Protein AF-A0A0G0YGQ6-F1 (afdb_monomer_lite)

Sequen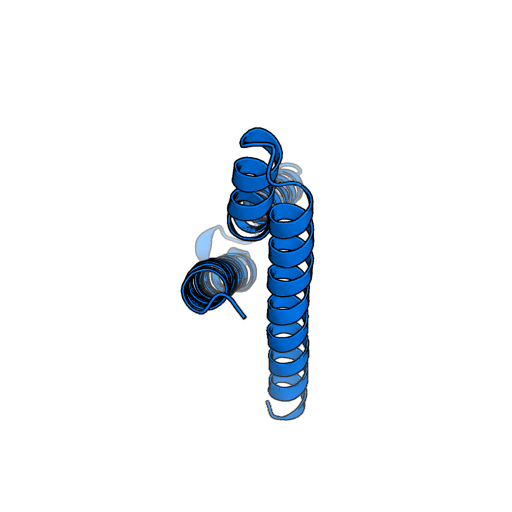ce (102 aa):
MNKELLLKTFRNTSGAAVYMFLVSQVMQNGSKLFGEKDSMFTPLVVLLLFSLSAAVVGGLVFGQSIILFLNKKNSEGIKAAIYSIGWLGIYTVLGLLLLLIV

Structure (mmCIF, N/CA/C/O backbone):
data_AF-A0A0G0YGQ6-F1
#
_entry.id   AF-A0A0G0YGQ6-F1
#
loop_
_atom_site.group_PDB
_atom_site.id
_atom_site.type_symbol
_atom_site.label_atom_id
_atom_site.label_alt_id
_atom_site.label_comp_id
_atom_site.label_asym_id
_atom_site.label_entity_id
_atom_site.label_seq_id
_atom_site.pdbx_PDB_ins_code
_atom_site.Cartn_x
_atom_site.Cartn_y
_atom_site.Cartn_z
_atom_site.occupancy
_atom_site.B_iso_or_equiv
_atom_site.auth_seq_id
_atom_site.auth_comp_id
_atom_site.auth_asym_id
_atom_site.auth_atom_id
_atom_site.pdbx_PDB_model_num
ATOM 1 N N . MET A 1 1 ? -18.165 -5.599 18.239 1.00 53.19 1 MET A N 1
ATOM 2 C CA . MET A 1 1 ? -17.299 -5.520 17.040 1.00 53.19 1 MET A CA 1
ATOM 3 C C . MET A 1 1 ? -18.137 -4.969 15.895 1.00 53.19 1 MET A C 1
ATOM 5 O O . MET A 1 1 ? -19.146 -5.579 15.569 1.00 53.19 1 MET A O 1
ATOM 9 N N . ASN A 1 2 ? -17.814 -3.781 15.375 1.00 66.44 2 ASN A N 1
ATOM 10 C CA . ASN A 1 2 ? -18.684 -3.088 14.421 1.00 66.44 2 ASN A CA 1
ATOM 11 C C . ASN A 1 2 ? -18.481 -3.694 13.018 1.00 66.44 2 ASN A C 1
ATOM 13 O O . ASN A 1 2 ? -17.491 -3.389 12.354 1.00 66.44 2 ASN A O 1
ATOM 17 N N . LYS A 1 3 ? -19.358 -4.626 12.612 1.00 69.25 3 LYS A N 1
ATOM 18 C CA . LYS A 1 3 ? -19.210 -5.438 11.383 1.00 69.25 3 LYS A CA 1
ATOM 19 C C . LYS A 1 3 ? -19.038 -4.580 10.123 1.00 69.25 3 LYS A C 1
ATOM 21 O O . LYS A 1 3 ? -18.268 -4.941 9.241 1.00 69.25 3 LYS A O 1
ATOM 26 N N . GLU A 1 4 ? -19.678 -3.413 10.077 1.00 74.62 4 GLU A N 1
ATOM 27 C CA . GLU A 1 4 ? -19.533 -2.463 8.968 1.00 74.62 4 GLU A CA 1
ATOM 28 C C . GLU A 1 4 ? -18.121 -1.887 8.836 1.00 74.62 4 GLU A C 1
ATOM 30 O O . GLU A 1 4 ? -17.646 -1.650 7.727 1.00 74.62 4 GLU A O 1
ATOM 35 N N . LEU A 1 5 ? -17.441 -1.659 9.963 1.00 69.75 5 LEU A N 1
ATOM 36 C CA . LEU A 1 5 ? -16.092 -1.105 9.966 1.00 69.75 5 LEU A CA 1
ATOM 37 C C . LEU A 1 5 ? -15.101 -2.129 9.410 1.00 69.75 5 LEU A C 1
ATOM 39 O O . LEU A 1 5 ? -14.258 -1.764 8.601 1.00 69.75 5 LEU A O 1
ATOM 43 N N . LEU A 1 6 ? -15.267 -3.401 9.789 1.00 70.69 6 LEU A N 1
ATOM 44 C CA . LEU A 1 6 ? -14.475 -4.516 9.266 1.00 70.69 6 LEU A CA 1
ATOM 45 C C . LEU A 1 6 ? -14.708 -4.747 7.774 1.00 70.69 6 LEU A C 1
ATOM 47 O O . LEU A 1 6 ? -13.752 -4.975 7.044 1.00 70.69 6 LEU A O 1
ATOM 51 N N . LEU A 1 7 ? -15.955 -4.669 7.306 1.00 76.69 7 LEU A N 1
ATOM 52 C CA . LEU A 1 7 ? -16.252 -4.851 5.885 1.00 76.69 7 LEU A CA 1
ATOM 53 C C . LEU A 1 7 ? -15.666 -3.712 5.036 1.00 76.69 7 LEU A C 1
ATOM 55 O O . LEU A 1 7 ? -15.140 -3.953 3.949 1.00 76.69 7 LEU A O 1
ATOM 59 N N . LYS A 1 8 ? -15.718 -2.472 5.540 1.00 76.38 8 LYS A N 1
ATOM 60 C CA . LYS A 1 8 ? -15.126 -1.306 4.869 1.00 76.38 8 LYS A CA 1
ATOM 61 C C . LYS A 1 8 ? -13.602 -1.389 4.809 1.00 76.38 8 LYS A C 1
ATOM 63 O O . LYS A 1 8 ? -13.051 -1.208 3.724 1.00 76.38 8 LYS A O 1
ATOM 68 N N . THR A 1 9 ? -12.937 -1.709 5.922 1.00 74.00 9 THR A N 1
ATOM 69 C CA . THR A 1 9 ? -11.474 -1.861 5.932 1.00 74.00 9 THR A CA 1
ATOM 70 C C . THR A 1 9 ? -11.042 -3.043 5.073 1.00 74.00 9 THR A C 1
ATOM 72 O O . THR A 1 9 ? -10.144 -2.885 4.256 1.00 74.00 9 THR A O 1
ATOM 75 N N . PHE A 1 10 ? -11.742 -4.180 5.134 1.00 77.44 10 PHE A N 1
ATOM 76 C CA . PHE A 1 10 ? -11.474 -5.325 4.262 1.00 77.44 10 PHE A CA 1
ATOM 77 C C . PHE A 1 10 ? -11.573 -4.960 2.775 1.00 77.44 10 PHE A C 1
ATOM 79 O O . PHE A 1 10 ? -10.659 -5.265 2.008 1.00 77.44 10 PHE A O 1
ATOM 86 N N . ARG A 1 11 ? -12.640 -4.268 2.353 1.00 82.50 11 ARG A N 1
ATOM 87 C CA . ARG A 1 11 ? -12.805 -3.839 0.954 1.00 82.50 11 ARG A CA 1
ATOM 88 C C . ARG A 1 11 ? -11.687 -2.894 0.516 1.00 82.50 11 ARG A C 1
ATOM 90 O O . ARG A 1 11 ? -11.132 -3.075 -0.564 1.00 82.50 11 ARG A O 1
ATOM 97 N N . ASN A 1 12 ? -11.341 -1.915 1.349 1.00 80.31 12 ASN A N 1
ATOM 98 C CA . ASN A 1 12 ? -10.278 -0.963 1.043 1.00 80.31 12 ASN A CA 1
ATOM 99 C C . ASN A 1 12 ? -8.907 -1.643 0.951 1.00 80.31 12 ASN A C 1
ATOM 101 O O . ASN A 1 12 ? -8.171 -1.407 -0.006 1.00 80.31 12 ASN A O 1
ATOM 105 N N . THR A 1 13 ? -8.573 -2.517 1.902 1.00 78.81 13 THR A N 1
ATOM 106 C CA . THR A 1 13 ? -7.283 -3.215 1.913 1.00 78.81 13 THR A CA 1
ATOM 107 C C . THR A 1 13 ? -7.188 -4.261 0.799 1.00 78.81 13 THR A C 1
ATOM 109 O O . THR A 1 13 ? -6.123 -4.427 0.214 1.00 78.81 13 THR A O 1
ATOM 112 N N . SER A 1 14 ? -8.299 -4.900 0.423 1.00 84.50 14 SER A N 1
ATOM 113 C CA . SER A 1 14 ? -8.352 -5.771 -0.763 1.00 84.50 14 SER A CA 1
ATOM 114 C C . SER A 1 14 ? -8.161 -4.973 -2.055 1.00 84.50 14 SER A C 1
ATOM 116 O O . SER A 1 14 ? -7.411 -5.390 -2.932 1.00 84.50 14 SER A O 1
ATOM 118 N N . GLY A 1 15 ? -8.772 -3.786 -2.156 1.00 88.44 15 GLY A N 1
ATOM 119 C CA . GLY A 1 15 ? -8.526 -2.858 -3.262 1.00 88.44 15 GLY A CA 1
ATOM 120 C C . GLY A 1 15 ? -7.057 -2.435 -3.351 1.00 88.44 15 GLY A C 1
ATOM 121 O O . GLY A 1 15 ? -6.494 -2.402 -4.443 1.00 88.44 15 GLY A O 1
ATOM 122 N N . ALA A 1 16 ? -6.410 -2.197 -2.207 1.00 88.38 16 ALA A N 1
ATOM 123 C CA . ALA A 1 16 ? -4.977 -1.923 -2.151 1.00 88.38 16 ALA A CA 1
ATOM 124 C C . ALA A 1 16 ? -4.140 -3.121 -2.632 1.00 88.38 16 ALA A C 1
ATOM 126 O O . ALA A 1 16 ? -3.198 -2.927 -3.393 1.00 88.38 16 ALA A O 1
ATOM 127 N N . ALA A 1 17 ? -4.497 -4.352 -2.251 1.00 88.19 17 ALA A N 1
ATOM 128 C CA . ALA A 1 17 ? -3.812 -5.563 -2.711 1.00 88.19 17 ALA A CA 1
ATOM 129 C C . ALA A 1 17 ? -3.912 -5.748 -4.236 1.00 88.19 17 ALA A C 1
ATOM 131 O O . ALA A 1 17 ? -2.898 -5.975 -4.896 1.00 88.19 17 ALA A O 1
ATOM 132 N N . VAL A 1 18 ? -5.109 -5.572 -4.807 1.00 92.56 18 VAL A N 1
ATOM 133 C CA . VAL A 1 18 ? -5.320 -5.616 -6.266 1.00 92.56 18 VAL A CA 1
ATOM 134 C C . VAL A 1 18 ? -4.512 -4.524 -6.969 1.00 92.56 18 VAL A C 1
ATOM 136 O O . VAL A 1 18 ? -3.847 -4.797 -7.965 1.00 92.56 18 VAL A O 1
ATOM 139 N N . TYR A 1 19 ? -4.515 -3.300 -6.438 1.00 93.00 19 TYR A N 1
ATOM 140 C CA . TYR A 1 19 ? -3.722 -2.202 -6.988 1.00 93.00 19 TYR A CA 1
ATOM 141 C C . TYR A 1 19 ? -2.215 -2.503 -6.960 1.00 93.00 19 TYR A C 1
ATOM 143 O O . TYR A 1 19 ? -1.541 -2.337 -7.976 1.00 93.00 19 TYR A O 1
ATOM 151 N N . MET A 1 20 ? -1.688 -3.009 -5.840 1.00 92.62 20 MET A N 1
ATOM 152 C CA . MET A 1 20 ? -0.278 -3.399 -5.723 1.00 92.62 20 MET A CA 1
ATOM 153 C C . MET A 1 20 ? 0.094 -4.508 -6.713 1.00 92.62 20 MET A C 1
ATOM 155 O O . MET A 1 20 ? 1.168 -4.449 -7.308 1.00 92.62 20 MET A O 1
ATOM 159 N N . PHE A 1 21 ? -0.796 -5.479 -6.937 1.00 91.88 21 PHE A N 1
ATOM 160 C CA . PHE A 1 21 ? -0.597 -6.505 -7.958 1.00 91.88 21 PHE A CA 1
ATOM 161 C C . PHE A 1 21 ? -0.516 -5.899 -9.367 1.00 91.88 21 PHE A C 1
ATOM 163 O O . PHE A 1 21 ? 0.401 -6.213 -10.116 1.00 91.88 21 PHE A O 1
ATOM 170 N N . LEU A 1 22 ? -1.411 -4.976 -9.726 1.00 93.25 22 LEU A N 1
ATOM 171 C CA . LEU A 1 22 ? -1.351 -4.300 -11.028 1.00 93.25 22 LEU A CA 1
ATOM 172 C C . LEU A 1 22 ? -0.051 -3.505 -11.205 1.00 93.25 22 LEU A C 1
ATOM 174 O O . LEU A 1 22 ? 0.592 -3.595 -12.251 1.00 93.25 22 LEU A O 1
ATOM 178 N N . VAL A 1 23 ? 0.369 -2.763 -10.177 1.00 92.81 23 VAL A N 1
ATOM 179 C CA . VAL A 1 23 ? 1.638 -2.020 -10.207 1.00 92.81 23 VAL A CA 1
ATOM 180 C C . VAL A 1 23 ? 2.830 -2.973 -10.337 1.00 92.81 23 VAL A C 1
ATOM 182 O O . VAL A 1 23 ? 3.747 -2.679 -11.105 1.00 92.81 23 VAL A O 1
ATOM 185 N N . SER A 1 24 ? 2.814 -4.133 -9.670 1.00 92.12 24 SER A N 1
ATOM 186 C CA . SER A 1 24 ? 3.895 -5.120 -9.792 1.00 92.12 24 SER A CA 1
ATOM 187 C C . SER A 1 24 ? 4.013 -5.668 -11.215 1.00 92.12 24 SER A C 1
ATOM 189 O O . SER A 1 24 ? 5.128 -5.811 -11.714 1.00 92.12 24 SER A O 1
ATOM 191 N N . GLN A 1 25 ? 2.890 -5.878 -11.913 1.00 92.75 25 GLN A N 1
ATOM 192 C CA . GLN A 1 25 ? 2.898 -6.280 -13.323 1.00 92.75 25 GLN A CA 1
ATOM 193 C C . GLN A 1 25 ? 3.501 -5.202 -14.227 1.00 92.75 25 GLN A C 1
ATOM 195 O O . GLN A 1 25 ? 4.270 -5.529 -15.133 1.00 92.75 25 GLN A O 1
ATOM 200 N N . VAL A 1 26 ? 3.198 -3.923 -13.979 1.00 91.75 26 VAL A N 1
ATOM 201 C CA . VAL A 1 26 ? 3.799 -2.801 -14.722 1.00 91.75 26 VAL A CA 1
ATOM 202 C C . VAL A 1 26 ? 5.309 -2.750 -14.492 1.00 91.75 26 VAL A C 1
ATOM 204 O O . VAL A 1 26 ? 6.065 -2.641 -15.455 1.00 91.75 26 VAL A O 1
ATOM 207 N N . MET A 1 27 ? 5.757 -2.879 -13.240 1.00 89.62 27 MET A N 1
ATOM 208 C CA . MET A 1 27 ? 7.185 -2.887 -12.905 1.00 89.62 27 MET A CA 1
ATOM 209 C C . MET A 1 27 ? 7.912 -4.098 -13.508 1.00 89.62 27 MET A C 1
ATOM 211 O O . MET A 1 27 ? 8.996 -3.937 -14.061 1.00 89.62 27 MET A O 1
ATOM 215 N N . GLN A 1 28 ? 7.308 -5.290 -13.474 1.00 91.00 28 GLN A N 1
ATOM 216 C CA . GLN A 1 28 ? 7.895 -6.512 -14.036 1.00 91.00 28 GLN A CA 1
ATOM 217 C C . GLN A 1 28 ? 7.990 -6.469 -15.569 1.00 91.00 28 GLN A C 1
ATOM 219 O O . GLN A 1 28 ? 8.952 -6.972 -16.144 1.00 91.00 28 GLN A O 1
ATOM 224 N N . ASN A 1 29 ? 7.014 -5.855 -16.241 1.00 91.75 29 ASN A N 1
ATOM 225 C CA . ASN A 1 29 ? 6.985 -5.746 -17.702 1.00 91.75 29 ASN A CA 1
ATOM 226 C C . ASN A 1 29 ? 7.562 -4.419 -18.220 1.00 91.75 29 ASN A C 1
ATOM 228 O O . ASN A 1 29 ? 7.446 -4.134 -19.411 1.00 91.75 29 ASN A O 1
ATOM 232 N N . GLY A 1 30 ? 8.201 -3.612 -17.367 1.00 86.25 30 GLY A N 1
ATOM 233 C CA . GLY A 1 30 ? 8.693 -2.282 -17.729 1.00 86.25 30 GLY A CA 1
ATOM 234 C C . GLY A 1 30 ? 9.632 -2.290 -18.940 1.00 86.25 30 GLY A C 1
ATOM 235 O O . GLY A 1 30 ? 9.456 -1.486 -19.854 1.00 86.25 30 GLY A O 1
ATOM 236 N N . SER A 1 31 ? 10.556 -3.253 -19.010 1.00 85.12 31 SER A N 1
ATOM 237 C CA . SER A 1 31 ? 11.473 -3.411 -20.150 1.00 85.12 31 SER A CA 1
ATOM 238 C C . SER A 1 31 ? 10.753 -3.764 -21.455 1.00 85.12 31 SER A C 1
ATOM 240 O O . SER A 1 31 ? 11.128 -3.270 -22.515 1.00 85.12 31 SER A O 1
ATOM 242 N N . LYS A 1 32 ? 9.675 -4.556 -21.395 1.00 88.00 32 LYS A N 1
ATOM 243 C CA . LYS A 1 32 ? 8.847 -4.901 -22.565 1.00 88.00 32 LYS A CA 1
ATOM 244 C C . LYS A 1 32 ? 7.959 -3.742 -23.018 1.00 88.00 32 LYS A C 1
ATOM 246 O O . LYS A 1 32 ? 7.746 -3.574 -24.212 1.00 88.00 32 LYS A O 1
ATOM 251 N N . LEU A 1 33 ? 7.421 -2.968 -22.074 1.00 86.69 33 LEU A N 1
ATOM 252 C CA . LEU A 1 33 ? 6.477 -1.880 -22.349 1.00 86.69 33 LEU A CA 1
ATOM 253 C C . LEU A 1 33 ? 7.171 -0.605 -22.835 1.00 86.69 33 LEU A C 1
ATOM 255 O O . LEU A 1 33 ? 6.641 0.093 -23.697 1.00 86.69 33 LEU A O 1
ATOM 259 N N . PHE A 1 34 ? 8.342 -0.291 -22.281 1.00 85.69 34 PHE A N 1
ATOM 260 C CA . PHE A 1 34 ? 9.027 0.983 -22.519 1.00 85.69 34 PHE A CA 1
ATOM 261 C C . PHE A 1 34 ? 10.369 0.840 -23.253 1.00 85.69 34 PHE A C 1
ATOM 263 O O . PHE A 1 34 ? 10.945 1.858 -23.661 1.00 85.69 34 PHE A O 1
ATOM 270 N N . GLY A 1 35 ? 10.829 -0.399 -23.462 1.00 82.19 35 GLY A N 1
ATOM 271 C CA . GLY A 1 35 ? 12.152 -0.726 -23.988 1.00 82.19 35 GLY A CA 1
ATOM 272 C C . GLY A 1 35 ? 13.247 -0.605 -22.927 1.00 82.19 35 GLY A C 1
ATOM 273 O O . GLY A 1 35 ? 13.066 0.025 -21.883 1.00 82.19 35 GLY A O 1
ATOM 274 N N . GLU A 1 36 ? 14.415 -1.182 -23.203 1.00 79.56 36 GLU A N 1
ATOM 275 C CA . GLU A 1 36 ? 15.615 -0.945 -22.397 1.00 79.56 36 GLU A CA 1
ATOM 276 C C . GLU A 1 36 ? 16.159 0.450 -22.717 1.00 79.56 36 GLU A C 1
ATOM 278 O O . GLU A 1 36 ? 16.871 0.668 -23.696 1.00 79.56 36 GLU A O 1
ATOM 283 N N . LYS A 1 37 ? 15.748 1.431 -21.910 1.00 74.88 37 LYS A N 1
ATOM 284 C CA . LYS A 1 37 ? 16.246 2.805 -21.980 1.00 74.8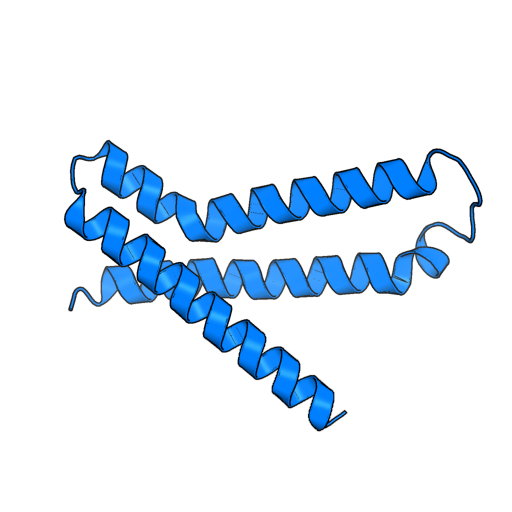8 37 LYS A CA 1
ATOM 285 C C . LYS A 1 37 ? 17.161 3.066 -20.799 1.00 74.88 37 LYS A C 1
ATOM 287 O O . LYS A 1 37 ? 16.687 3.248 -19.676 1.00 74.88 37 LYS A O 1
ATOM 292 N N . ASP A 1 38 ? 18.457 3.140 -21.072 1.00 72.00 38 ASP A N 1
ATOM 293 C CA . ASP A 1 38 ? 19.451 3.547 -20.085 1.00 72.00 38 ASP A CA 1
ATOM 294 C C . ASP A 1 38 ? 19.567 5.078 -20.084 1.00 72.00 38 ASP A C 1
ATOM 296 O O . ASP A 1 38 ? 20.353 5.694 -20.803 1.00 72.00 38 ASP A O 1
ATOM 300 N N . SER A 1 39 ? 18.643 5.715 -19.367 1.00 85.25 39 SER A N 1
ATOM 301 C CA . SER A 1 39 ? 18.530 7.166 -19.267 1.00 85.25 39 SER A CA 1
ATOM 302 C C . SER A 1 39 ? 18.377 7.571 -17.810 1.00 85.25 39 SER A C 1
ATOM 304 O O . SER A 1 39 ? 17.723 6.877 -17.032 1.00 85.25 39 SER A O 1
ATOM 306 N N . MET A 1 40 ? 18.883 8.754 -17.452 1.00 87.94 40 MET A N 1
ATOM 307 C CA . MET A 1 40 ? 18.670 9.349 -16.126 1.00 87.94 40 MET A CA 1
ATOM 308 C C . MET A 1 40 ? 17.179 9.495 -15.763 1.00 87.94 40 MET A C 1
ATOM 310 O O . MET A 1 40 ? 16.837 9.556 -14.584 1.00 87.94 40 MET A O 1
ATOM 314 N N . PHE A 1 41 ? 16.278 9.514 -16.753 1.00 88.56 41 PHE A N 1
ATOM 315 C CA . PHE A 1 41 ? 14.832 9.567 -16.524 1.00 88.56 41 PHE A CA 1
ATOM 316 C C . PHE A 1 41 ? 14.228 8.227 -16.086 1.00 88.56 41 PHE A C 1
ATOM 318 O O . PHE A 1 41 ? 13.163 8.223 -15.468 1.00 88.56 41 PHE A O 1
ATOM 325 N N . THR A 1 42 ? 14.886 7.098 -16.362 1.00 89.44 42 THR A N 1
ATOM 326 C CA . THR A 1 42 ? 14.359 5.766 -16.037 1.00 89.44 42 THR A CA 1
ATOM 327 C C . THR A 1 42 ? 14.214 5.575 -14.520 1.00 89.44 42 THR A C 1
ATOM 329 O O . THR A 1 42 ? 13.095 5.306 -14.072 1.00 89.44 42 THR A O 1
ATOM 332 N N . PRO A 1 43 ? 15.249 5.815 -13.686 1.00 89.81 43 PRO A N 1
ATOM 333 C CA . PRO A 1 43 ? 15.102 5.754 -12.230 1.00 89.81 43 PRO A CA 1
ATOM 334 C C . PRO A 1 43 ? 14.100 6.777 -11.681 1.00 89.81 43 PRO A C 1
ATOM 336 O O . PRO A 1 43 ? 13.357 6.469 -10.751 1.00 89.81 43 PRO A O 1
ATOM 339 N N . LEU A 1 44 ? 14.037 7.980 -12.268 1.00 93.25 44 LEU A N 1
ATOM 340 C CA . LEU A 1 44 ? 13.111 9.032 -11.838 1.00 93.25 44 LEU A CA 1
ATOM 341 C C . LEU A 1 44 ? 11.649 8.599 -11.998 1.00 93.25 44 LEU A C 1
ATOM 343 O O . LEU A 1 44 ? 10.860 8.730 -11.064 1.00 93.25 44 LEU A O 1
ATOM 347 N N . VAL A 1 45 ? 11.282 8.062 -13.164 1.00 91.94 45 VAL A N 1
ATOM 348 C CA . VAL A 1 45 ? 9.909 7.609 -13.435 1.00 91.94 45 VAL A CA 1
ATOM 349 C C . VAL A 1 45 ? 9.538 6.417 -12.553 1.00 91.94 45 VAL A C 1
ATOM 351 O O . VAL A 1 45 ? 8.421 6.369 -12.039 1.00 91.94 45 VAL A O 1
ATOM 354 N N . VAL A 1 46 ? 10.472 5.491 -12.311 1.00 91.19 46 VAL A N 1
ATOM 355 C CA . VAL A 1 46 ? 10.253 4.368 -11.385 1.00 91.19 46 VAL A CA 1
ATOM 356 C C . VAL A 1 46 ? 9.991 4.872 -9.963 1.00 91.19 46 VAL A C 1
ATOM 358 O O . VAL A 1 46 ? 9.040 4.420 -9.324 1.00 91.19 46 VAL A O 1
ATOM 361 N N . LEU A 1 47 ? 10.771 5.845 -9.482 1.00 94.12 47 LEU A N 1
ATOM 362 C CA . LEU A 1 47 ? 10.561 6.457 -8.166 1.00 94.12 47 LEU A CA 1
ATOM 363 C C . LEU A 1 47 ? 9.232 7.218 -8.081 1.00 94.12 47 LEU A C 1
ATOM 365 O O . LEU A 1 47 ? 8.551 7.135 -7.058 1.00 94.12 47 LEU A O 1
ATOM 369 N N . LEU A 1 48 ? 8.827 7.914 -9.146 1.00 94.62 48 LEU A N 1
ATOM 370 C CA . LEU A 1 48 ? 7.527 8.586 -9.213 1.00 94.62 48 LEU A CA 1
ATOM 371 C C . LEU A 1 48 ? 6.369 7.584 -9.165 1.00 94.62 48 LEU A C 1
ATOM 373 O O . LEU A 1 48 ? 5.433 7.780 -8.392 1.00 94.62 48 LEU A O 1
ATOM 377 N N . LEU A 1 49 ? 6.441 6.494 -9.934 1.00 93.19 49 LEU A N 1
ATOM 378 C CA . LEU A 1 49 ? 5.431 5.433 -9.914 1.00 93.19 49 LEU A CA 1
ATOM 379 C C . LEU A 1 49 ? 5.350 4.769 -8.534 1.00 93.19 49 LEU A C 1
ATOM 381 O O . LEU A 1 49 ? 4.255 4.563 -8.012 1.00 93.19 49 LEU A O 1
ATOM 385 N N . PHE A 1 50 ? 6.498 4.476 -7.923 1.00 94.12 50 PHE A N 1
ATOM 386 C CA . PHE A 1 50 ? 6.566 3.922 -6.574 1.00 94.12 50 PHE A CA 1
ATOM 387 C C . PHE A 1 50 ? 5.956 4.872 -5.532 1.00 94.12 50 PHE A C 1
ATOM 389 O O . PHE A 1 50 ? 5.135 4.448 -4.719 1.00 94.12 50 PHE A O 1
ATOM 396 N N . SER A 1 51 ? 6.303 6.161 -5.575 1.00 96.00 51 SER A N 1
ATOM 397 C CA . SER A 1 51 ? 5.777 7.165 -4.645 1.00 96.00 51 SER A CA 1
ATOM 398 C C . SER A 1 51 ? 4.269 7.372 -4.819 1.00 96.00 51 SER A C 1
ATOM 400 O O . SER A 1 51 ? 3.532 7.384 -3.831 1.00 96.00 51 SER A O 1
ATOM 402 N N . LEU A 1 52 ? 3.789 7.441 -6.065 1.00 94.88 52 LEU A N 1
ATOM 403 C CA . LEU A 1 52 ? 2.360 7.498 -6.374 1.00 94.88 52 LEU A CA 1
ATOM 404 C C . LEU A 1 52 ? 1.633 6.258 -5.841 1.00 94.88 52 LEU A C 1
ATOM 406 O O . LEU A 1 52 ? 0.581 6.385 -5.216 1.00 94.88 52 LEU A O 1
ATOM 410 N N . SER A 1 53 ? 2.214 5.073 -6.032 1.00 93.88 53 SER A N 1
ATOM 411 C CA . SER A 1 53 ? 1.670 3.819 -5.510 1.00 93.88 53 SER A CA 1
ATOM 412 C C . SER A 1 53 ? 1.562 3.837 -3.985 1.00 93.88 53 SER A C 1
ATOM 414 O O . SER A 1 53 ? 0.490 3.566 -3.437 1.00 93.88 53 SER A O 1
ATOM 416 N N . ALA A 1 54 ? 2.622 4.259 -3.291 1.00 92.62 54 ALA A N 1
ATOM 417 C CA . ALA A 1 54 ? 2.615 4.412 -1.840 1.00 92.62 54 ALA A CA 1
ATOM 418 C C . ALA A 1 54 ? 1.547 5.414 -1.363 1.00 92.62 54 ALA A C 1
ATOM 420 O O . ALA A 1 54 ? 0.873 5.157 -0.364 1.00 92.62 54 ALA A O 1
ATOM 421 N N . ALA A 1 55 ? 1.338 6.518 -2.087 1.00 92.88 55 ALA A N 1
ATOM 422 C CA . ALA A 1 55 ? 0.304 7.501 -1.769 1.00 92.88 55 ALA A CA 1
ATOM 423 C C . ALA A 1 55 ? -1.118 6.935 -1.944 1.00 92.88 55 ALA A C 1
ATOM 425 O O . ALA A 1 55 ? -1.962 7.108 -1.061 1.00 92.88 55 ALA A O 1
ATOM 426 N N . VAL A 1 56 ? -1.381 6.215 -3.040 1.00 92.81 56 VAL A N 1
ATOM 427 C CA . VAL A 1 56 ? -2.679 5.565 -3.299 1.00 92.81 56 VAL A CA 1
ATOM 428 C C . VAL A 1 56 ? -2.970 4.499 -2.242 1.00 92.81 56 VAL A C 1
ATOM 430 O O . VAL A 1 56 ? -4.049 4.501 -1.643 1.00 92.81 56 VAL A O 1
ATOM 433 N N . VAL A 1 57 ? -2.003 3.622 -1.956 1.00 92.50 57 VAL A N 1
ATOM 434 C CA . VAL A 1 57 ? -2.141 2.579 -0.928 1.00 92.50 57 VAL A CA 1
ATOM 435 C C . VAL A 1 57 ? -2.324 3.206 0.454 1.00 92.50 57 VAL A C 1
ATOM 437 O O . VAL A 1 57 ? -3.234 2.810 1.181 1.00 92.50 57 VAL A O 1
ATOM 440 N N . GLY A 1 58 ? -1.539 4.230 0.797 1.00 88.62 58 GLY A N 1
ATOM 441 C CA . GLY A 1 58 ? -1.689 4.977 2.046 1.00 88.62 58 GLY A CA 1
ATOM 442 C C . GLY A 1 58 ? -3.084 5.590 2.190 1.00 88.62 58 GLY A C 1
ATOM 443 O O . GLY A 1 58 ? -3.707 5.463 3.244 1.00 88.62 58 GLY A O 1
ATOM 444 N N . GLY A 1 59 ? -3.625 6.167 1.116 1.00 88.56 59 GLY A N 1
ATOM 445 C CA . GLY A 1 59 ? -4.990 6.691 1.079 1.00 88.56 59 GLY A CA 1
ATOM 446 C C . GLY A 1 59 ? -6.062 5.614 1.267 1.00 88.56 59 GLY A C 1
ATOM 447 O O . GLY A 1 59 ? -6.999 5.810 2.039 1.00 88.56 59 GLY A O 1
ATOM 448 N N . LEU A 1 60 ? -5.926 4.452 0.626 1.00 85.56 60 LEU A N 1
ATOM 449 C CA . LEU A 1 60 ? -6.888 3.350 0.768 1.00 85.56 60 LEU A CA 1
ATOM 450 C C . LEU A 1 60 ? -6.874 2.751 2.182 1.00 85.56 60 LEU A C 1
ATOM 452 O O . LEU A 1 60 ? -7.931 2.484 2.760 1.00 85.56 60 LEU A O 1
ATOM 456 N N . VAL A 1 61 ? -5.682 2.579 2.749 1.00 87.50 61 VAL A N 1
ATOM 457 C CA . VAL A 1 61 ? -5.447 1.923 4.043 1.00 87.50 61 VAL A CA 1
ATOM 458 C C . VAL A 1 61 ? -5.805 2.848 5.206 1.00 87.50 61 VAL A C 1
ATOM 460 O O . VAL A 1 61 ? -6.509 2.428 6.129 1.00 87.50 61 VAL A O 1
ATOM 463 N N . PHE A 1 62 ? -5.360 4.107 5.158 1.00 87.31 62 PHE A N 1
ATOM 464 C CA . PHE A 1 62 ? -5.520 5.072 6.248 1.00 87.31 62 PHE A CA 1
ATOM 465 C C . PHE A 1 62 ? -6.647 6.080 6.032 1.00 87.31 62 PHE A C 1
ATOM 467 O O . PHE A 1 62 ? -7.047 6.740 6.990 1.00 87.31 62 PHE A O 1
ATOM 474 N N . GLY A 1 63 ? -7.208 6.201 4.826 1.00 85.88 63 GLY A N 1
ATOM 475 C CA . GLY A 1 63 ? -8.235 7.204 4.525 1.00 85.88 63 GLY A CA 1
ATOM 476 C C . GLY A 1 63 ? -9.449 7.106 5.446 1.00 85.88 63 GLY A C 1
ATOM 477 O O . GLY A 1 63 ? -9.920 8.117 5.963 1.00 85.88 63 GLY A O 1
ATOM 478 N N . GLN A 1 64 ? -9.906 5.887 5.752 1.00 84.06 64 GLN A N 1
ATOM 479 C CA . GLN A 1 64 ? -10.995 5.682 6.712 1.00 84.06 64 GLN A CA 1
ATOM 480 C C . GLN A 1 64 ? -10.606 6.125 8.131 1.00 84.06 64 GLN A C 1
ATOM 482 O O . GLN A 1 64 ? -11.409 6.756 8.818 1.00 84.06 64 GLN A O 1
ATOM 487 N N . SER A 1 65 ? -9.383 5.827 8.567 1.00 86.25 65 SER A N 1
ATOM 488 C CA . SER A 1 65 ? -8.869 6.231 9.879 1.00 86.25 65 SER A CA 1
ATOM 489 C C . SER A 1 65 ? -8.776 7.747 10.008 1.00 86.25 65 SER A C 1
ATOM 491 O O . SER A 1 65 ? -9.195 8.293 11.026 1.00 86.25 65 SER A O 1
ATOM 493 N N . ILE A 1 66 ? -8.304 8.424 8.958 1.00 87.62 66 ILE A N 1
ATOM 494 C CA . ILE A 1 66 ? -8.215 9.886 8.891 1.00 87.62 66 ILE A CA 1
ATOM 495 C C . ILE A 1 66 ? -9.615 10.500 8.970 1.00 87.62 66 ILE A C 1
ATOM 497 O O . ILE A 1 66 ? -9.850 11.375 9.798 1.00 87.62 66 ILE A O 1
ATOM 501 N N . ILE A 1 67 ? -10.578 10.001 8.187 1.00 87.31 67 ILE A N 1
ATOM 502 C CA . ILE A 1 67 ? -11.964 10.495 8.220 1.00 87.31 67 ILE A CA 1
ATOM 503 C C . ILE A 1 67 ? -12.585 10.310 9.613 1.00 87.31 67 ILE A C 1
ATOM 505 O O . ILE A 1 67 ? -13.270 11.201 10.115 1.00 87.31 67 ILE A O 1
ATOM 509 N N . LEU A 1 68 ? -12.358 9.171 10.269 1.00 86.06 68 LEU A N 1
ATOM 510 C CA . LEU A 1 68 ? -12.876 8.921 11.620 1.00 86.06 68 LEU A CA 1
ATOM 511 C C . LEU A 1 68 ? -12.225 9.834 12.665 1.00 86.06 68 LEU A C 1
A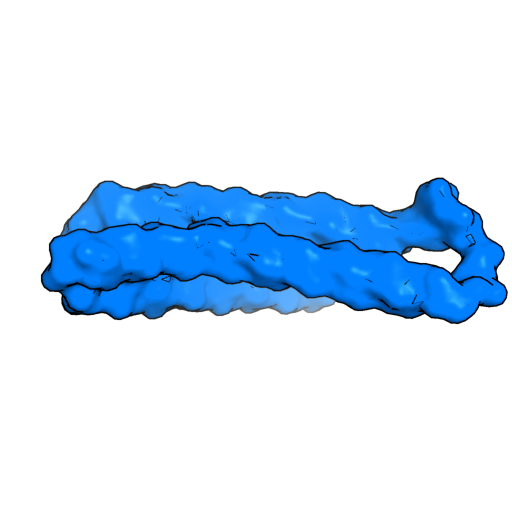TOM 513 O O . LEU A 1 68 ? -12.917 10.328 13.556 1.00 86.06 68 LEU A O 1
ATOM 517 N N . PHE A 1 69 ? -10.927 10.098 12.527 1.00 86.25 69 PHE A N 1
ATOM 518 C CA . PHE A 1 69 ? -10.205 11.034 13.382 1.00 86.25 69 PHE A CA 1
ATOM 519 C C . PHE A 1 69 ? -10.731 12.470 13.223 1.00 86.25 69 PHE A C 1
ATOM 521 O O . PHE A 1 69 ? -11.044 13.125 14.216 1.00 86.25 69 PHE A O 1
ATOM 528 N N . LEU A 1 70 ? -10.948 12.926 11.982 1.00 89.25 70 LEU A N 1
ATOM 529 C CA . LEU A 1 70 ? -11.541 14.240 11.691 1.00 89.25 70 LEU A CA 1
ATOM 530 C C . LEU A 1 70 ? -12.969 14.379 12.246 1.00 89.25 70 LEU A C 1
ATOM 532 O O . LEU A 1 70 ? -13.359 15.455 12.691 1.00 89.25 70 LEU A O 1
ATOM 536 N N . ASN A 1 71 ? -13.724 13.281 12.314 1.00 90.38 71 ASN A N 1
ATOM 537 C CA . ASN A 1 71 ? -15.055 13.231 12.930 1.00 90.38 71 ASN A CA 1
ATOM 538 C C . ASN A 1 71 ? -15.031 13.135 14.472 1.00 90.38 71 ASN A C 1
ATOM 540 O O . ASN A 1 71 ? -16.045 12.785 15.079 1.00 90.38 71 ASN A O 1
ATOM 544 N N . LYS A 1 72 ? -13.890 13.406 15.124 1.00 89.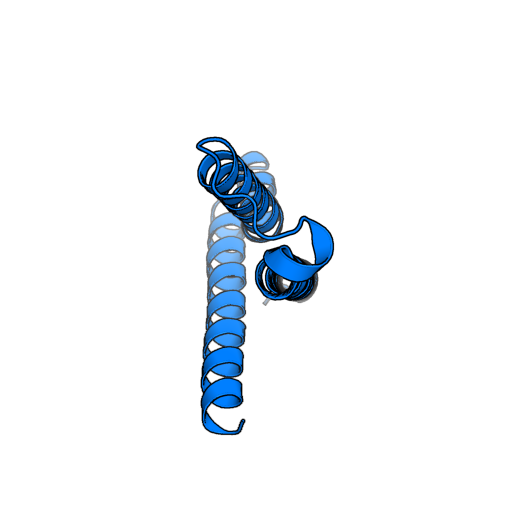00 72 LYS A N 1
ATOM 545 C CA . LYS A 1 72 ? -13.672 13.288 16.581 1.00 89.00 72 LYS A CA 1
ATOM 546 C C . LYS A 1 72 ? -13.880 11.873 17.145 1.00 89.00 72 LYS A C 1
ATOM 548 O O . LYS A 1 72 ? -13.969 11.692 18.360 1.00 89.00 72 LYS A O 1
ATOM 553 N N . LYS A 1 73 ? -13.906 10.842 16.294 1.00 86.50 73 LYS A N 1
ATOM 554 C CA . LYS A 1 73 ? -14.031 9.429 16.691 1.00 86.50 73 LYS A CA 1
ATOM 555 C C . LYS A 1 73 ? -12.659 8.771 16.833 1.00 86.50 73 LYS A C 1
ATOM 557 O O . LYS A 1 73 ? -12.363 7.760 16.197 1.00 86.50 73 LYS A O 1
ATOM 562 N N . ASN A 1 74 ? -11.815 9.331 17.698 1.00 81.62 74 ASN A N 1
ATOM 563 C CA . ASN A 1 74 ? -10.394 8.969 17.803 1.00 81.62 74 ASN A CA 1
ATOM 564 C C . ASN A 1 74 ? -10.165 7.475 18.095 1.00 81.62 74 ASN A C 1
ATOM 566 O O . ASN A 1 74 ? -9.320 6.844 17.463 1.00 81.62 74 ASN A O 1
ATOM 570 N N . SER A 1 75 ? -10.962 6.877 18.992 1.00 85.06 75 SER A N 1
ATOM 571 C CA . SER A 1 75 ? -10.854 5.443 19.311 1.00 85.06 75 SER A CA 1
ATOM 572 C C . SER A 1 75 ? -11.200 4.546 18.115 1.00 85.06 75 SER A C 1
ATOM 574 O O . SER A 1 75 ? -10.546 3.529 17.891 1.00 85.06 75 SER A O 1
ATOM 576 N N . GLU A 1 76 ? -12.206 4.920 17.318 1.00 84.38 76 GLU A N 1
ATOM 577 C CA . GLU A 1 76 ? -12.589 4.166 16.118 1.00 84.38 76 GLU A CA 1
ATOM 578 C C . GLU A 1 76 ? -11.569 4.347 14.988 1.00 84.38 76 GLU A C 1
ATOM 580 O O . GLU A 1 76 ? -11.257 3.377 14.299 1.00 84.38 76 GLU A O 1
ATOM 585 N N . GLY A 1 77 ? -11.003 5.549 14.831 1.00 84.56 77 GLY A N 1
ATOM 586 C CA . GLY A 1 77 ? -9.958 5.829 13.842 1.00 84.56 77 GLY A CA 1
ATOM 587 C C . GLY A 1 77 ? -8.680 5.021 14.080 1.00 84.56 77 GLY A C 1
ATOM 588 O O . GLY A 1 77 ? -8.150 4.416 13.146 1.00 84.56 77 GLY A O 1
ATOM 589 N N . ILE A 1 78 ? -8.230 4.924 15.337 1.00 87.12 78 ILE A N 1
ATOM 590 C CA . ILE A 1 78 ? -7.072 4.095 15.711 1.00 87.12 78 ILE A CA 1
ATOM 591 C C . ILE A 1 78 ? -7.357 2.615 15.429 1.00 87.12 78 ILE A C 1
ATOM 593 O O . ILE A 1 78 ? -6.537 1.934 14.814 1.00 87.12 78 ILE A O 1
ATOM 597 N N . LYS A 1 79 ? -8.542 2.117 15.808 1.00 86.00 79 LYS A N 1
ATOM 598 C CA . LYS A 1 79 ? -8.942 0.727 15.523 1.00 86.00 79 LYS A CA 1
ATOM 599 C C . LYS A 1 79 ? -8.970 0.442 14.022 1.00 86.00 79 LYS A C 1
ATOM 601 O O . LYS A 1 79 ? -8.469 -0.595 13.603 1.00 86.00 79 LYS A O 1
ATOM 606 N N . ALA A 1 80 ? -9.503 1.361 13.216 1.00 84.62 80 ALA A N 1
ATOM 607 C CA . ALA A 1 80 ? -9.506 1.230 11.762 1.00 84.62 80 ALA A CA 1
ATOM 608 C C . ALA A 1 80 ? -8.080 1.128 11.198 1.00 84.62 80 ALA A C 1
ATOM 610 O O . ALA A 1 80 ? -7.829 0.256 10.374 1.00 84.62 80 ALA A O 1
ATOM 611 N N . ALA A 1 81 ? -7.135 1.941 11.692 1.00 86.38 81 ALA A N 1
ATOM 612 C CA . ALA A 1 81 ? -5.744 1.896 11.234 1.00 86.38 81 ALA A CA 1
ATOM 613 C C . ALA A 1 81 ? -5.076 0.558 11.582 1.00 86.38 81 ALA A C 1
ATOM 615 O O . ALA A 1 81 ? -4.470 -0.071 10.717 1.00 86.38 81 ALA A O 1
ATOM 616 N N . ILE A 1 82 ? -5.245 0.092 12.824 1.00 88.69 82 ILE A N 1
ATOM 617 C CA . ILE A 1 82 ? -4.714 -1.200 13.279 1.00 88.69 82 ILE A CA 1
ATOM 618 C C . ILE A 1 82 ? -5.292 -2.346 12.442 1.00 88.69 82 ILE A C 1
ATOM 620 O O . ILE A 1 82 ? -4.547 -3.229 12.027 1.00 88.69 82 ILE A O 1
ATOM 624 N N . TYR A 1 83 ? -6.595 -2.328 12.147 1.00 84.88 83 TYR A N 1
ATOM 625 C CA . TYR A 1 83 ? -7.204 -3.354 11.301 1.00 84.88 83 TYR A CA 1
ATOM 626 C C . TYR A 1 83 ? -6.692 -3.307 9.861 1.00 84.88 83 TYR A C 1
ATOM 628 O O . TYR A 1 83 ? -6.391 -4.363 9.310 1.00 84.88 83 TYR A O 1
ATOM 636 N N . SER A 1 84 ? -6.550 -2.124 9.257 1.00 86.75 84 SER A N 1
ATOM 637 C CA . SER A 1 84 ? -6.003 -2.000 7.901 1.00 86.75 84 SER A CA 1
ATOM 638 C C . SER A 1 84 ? -4.551 -2.493 7.820 1.00 86.75 84 SER A C 1
ATOM 640 O O . SER A 1 84 ? -4.207 -3.207 6.879 1.00 86.75 84 SER A O 1
ATOM 642 N N . ILE A 1 85 ? -3.714 -2.174 8.817 1.00 89.31 85 ILE A N 1
ATOM 643 C CA . ILE A 1 85 ? -2.335 -2.685 8.921 1.00 89.31 85 ILE A CA 1
ATOM 644 C C . ILE A 1 85 ? -2.334 -4.203 9.138 1.00 89.31 85 ILE A C 1
ATOM 646 O O . ILE A 1 85 ? -1.562 -4.908 8.496 1.00 89.31 85 ILE A O 1
ATOM 650 N N . GLY A 1 86 ? -3.215 -4.720 9.998 1.00 89.06 86 GLY A N 1
ATOM 651 C CA . GLY A 1 86 ? -3.347 -6.157 10.239 1.00 89.06 86 GLY A CA 1
ATOM 652 C C . GLY A 1 86 ? -3.697 -6.929 8.965 1.00 89.06 86 GLY A C 1
ATOM 653 O O . GLY A 1 86 ? -3.056 -7.933 8.661 1.00 89.06 86 GLY A O 1
ATOM 654 N N . TRP A 1 87 ? -4.648 -6.426 8.172 1.00 85.75 87 TRP A N 1
ATOM 655 C CA . TRP A 1 87 ? -4.994 -7.009 6.872 1.00 85.75 87 TRP A CA 1
ATOM 656 C C . TRP A 1 87 ? -3.846 -6.933 5.866 1.00 85.75 87 TRP A C 1
ATOM 658 O O . TRP A 1 87 ? -3.583 -7.921 5.186 1.00 85.75 87 TRP A O 1
ATOM 668 N N . LEU A 1 88 ? -3.131 -5.804 5.792 1.00 88.06 88 LEU A N 1
ATOM 669 C CA . LEU A 1 88 ? -1.917 -5.717 4.975 1.00 88.06 88 LEU A CA 1
ATOM 670 C C . LEU A 1 88 ? -0.876 -6.755 5.405 1.00 88.06 88 LEU A C 1
ATOM 672 O O . LEU A 1 88 ? -0.304 -7.417 4.548 1.00 88.06 88 LEU A O 1
ATOM 676 N N . GLY A 1 89 ? -0.673 -6.947 6.710 1.00 91.06 89 GLY A N 1
ATOM 677 C CA . GLY A 1 89 ? 0.217 -7.978 7.241 1.00 91.06 89 GLY A CA 1
ATOM 678 C C . GLY A 1 89 ? -0.181 -9.386 6.793 1.00 91.06 89 GLY A C 1
ATOM 679 O O . GLY A 1 89 ? 0.677 -10.148 6.355 1.00 91.06 89 GLY A O 1
ATOM 680 N N . ILE A 1 90 ? -1.478 -9.712 6.821 1.00 91.38 90 ILE A N 1
ATOM 681 C CA . ILE A 1 90 ? -1.994 -10.990 6.303 1.00 91.38 90 ILE A CA 1
ATOM 682 C C . ILE A 1 90 ? -1.686 -11.131 4.809 1.00 91.38 90 ILE A C 1
ATOM 684 O O . ILE A 1 90 ? -1.162 -12.165 4.400 1.00 91.38 90 ILE A O 1
ATOM 688 N N . TYR A 1 91 ? -1.955 -10.106 3.995 1.00 89.62 91 TYR A N 1
ATOM 689 C CA . TYR A 1 91 ? -1.639 -10.143 2.563 1.00 89.62 91 TYR A CA 1
ATOM 690 C C . TYR A 1 91 ? -0.140 -10.308 2.294 1.00 89.62 91 TYR A C 1
ATOM 692 O O . TYR A 1 91 ? 0.231 -11.064 1.399 1.00 89.62 91 TYR A O 1
ATOM 700 N N . THR A 1 92 ? 0.720 -9.676 3.093 1.00 90.31 92 THR A N 1
ATOM 701 C CA . THR A 1 92 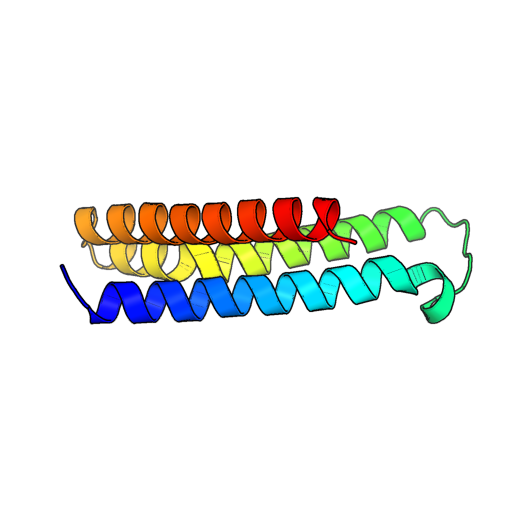? 2.173 -9.868 3.015 1.00 90.31 92 THR A CA 1
ATOM 702 C C . THR A 1 92 ? 2.564 -11.311 3.321 1.00 90.31 92 THR A C 1
ATOM 704 O O . THR A 1 92 ? 3.314 -11.907 2.553 1.00 90.31 92 THR A O 1
ATOM 707 N N . VAL A 1 93 ? 2.036 -11.905 4.397 1.00 94.31 93 VAL A N 1
ATOM 70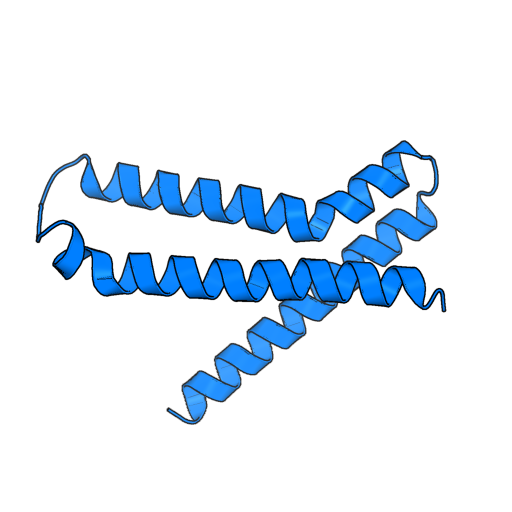8 C CA . VAL A 1 93 ? 2.304 -13.315 4.737 1.00 94.31 93 VAL A CA 1
ATOM 709 C C . VAL A 1 93 ? 1.814 -14.245 3.628 1.00 94.31 93 VAL A C 1
ATOM 711 O O . VAL A 1 93 ? 2.550 -15.140 3.226 1.00 94.31 93 VAL A O 1
ATOM 714 N N . LEU A 1 94 ? 0.617 -14.015 3.083 1.00 92.12 94 LEU A N 1
ATOM 715 C CA . LEU A 1 94 ? 0.100 -14.785 1.948 1.00 92.12 94 LEU A CA 1
ATOM 716 C C . LEU A 1 94 ? 1.007 -14.667 0.716 1.00 92.12 94 LEU A C 1
ATOM 718 O O . LEU A 1 94 ? 1.296 -15.677 0.082 1.00 92.12 94 LEU A O 1
ATOM 722 N N . GLY A 1 95 ? 1.499 -13.466 0.403 1.00 89.81 95 GLY A N 1
ATOM 723 C CA . GLY A 1 95 ? 2.457 -13.249 -0.683 1.00 89.81 95 GLY A CA 1
ATOM 724 C C . GLY A 1 95 ? 3.781 -13.991 -0.471 1.00 89.81 95 GLY A C 1
ATOM 725 O O . GLY A 1 95 ? 4.293 -14.602 -1.405 1.00 89.81 95 GLY A O 1
ATOM 726 N N . LEU A 1 96 ? 4.304 -14.000 0.759 1.00 91.62 96 LEU A N 1
ATOM 727 C CA . LEU A 1 96 ? 5.509 -14.757 1.112 1.00 91.62 96 LEU A CA 1
ATOM 728 C C . LEU A 1 96 ? 5.291 -16.270 0.998 1.00 91.62 96 LEU A C 1
ATOM 730 O O . LEU A 1 96 ? 6.149 -16.965 0.468 1.00 91.62 96 LEU A O 1
ATOM 734 N N . LEU A 1 97 ? 4.144 -16.782 1.453 1.00 94.56 97 LEU A N 1
ATOM 735 C CA . LEU A 1 97 ? 3.805 -18.201 1.313 1.00 94.56 97 LEU A CA 1
ATOM 736 C C . LEU A 1 97 ? 3.665 -18.605 -0.157 1.00 94.56 97 LEU A C 1
ATOM 738 O O . LEU A 1 97 ? 4.158 -19.660 -0.538 1.00 94.56 97 LEU A O 1
ATOM 742 N N . LEU A 1 98 ? 3.043 -17.764 -0.989 1.00 92.69 98 LEU A N 1
ATOM 743 C CA . LEU A 1 98 ? 2.957 -17.995 -2.433 1.00 92.69 98 LEU A CA 1
ATOM 744 C C . LEU A 1 98 ? 4.345 -18.081 -3.076 1.00 92.69 98 LEU A C 1
ATOM 746 O O . LEU A 1 98 ? 4.570 -18.962 -3.899 1.00 92.69 98 LEU A O 1
ATOM 750 N N . LEU A 1 99 ? 5.280 -17.221 -2.663 1.00 90.88 99 LEU A N 1
ATOM 751 C CA . LEU A 1 99 ? 6.664 -17.250 -3.142 1.00 90.88 99 LEU A CA 1
ATOM 752 C C . LEU A 1 99 ? 7.422 -18.523 -2.728 1.00 90.88 99 LEU A C 1
ATOM 754 O O . LEU A 1 99 ? 8.366 -18.897 -3.405 1.00 90.88 99 LEU A O 1
ATOM 758 N N . LEU A 1 100 ? 7.031 -19.194 -1.640 1.00 92.50 100 LEU A N 1
ATOM 759 C CA . LEU A 1 100 ? 7.630 -20.477 -1.242 1.00 92.50 100 LEU A CA 1
ATOM 760 C C . LEU A 1 100 ? 7.072 -21.678 -2.023 1.00 92.50 100 LEU A C 1
ATOM 762 O O . LEU A 1 100 ? 7.670 -22.751 -1.985 1.00 92.50 100 LEU A O 1
ATOM 766 N N . ILE A 1 101 ? 5.907 -21.526 -2.659 1.00 93.31 101 ILE A N 1
ATOM 767 C CA . ILE A 1 101 ? 5.220 -22.598 -3.397 1.00 93.31 101 ILE A CA 1
ATOM 768 C C . ILE A 1 101 ? 5.566 -22.558 -4.895 1.00 93.31 101 ILE A C 1
ATOM 770 O O . ILE A 1 101 ? 5.575 -23.610 -5.534 1.00 93.31 101 ILE A O 1
ATOM 774 N N . VAL A 1 102 ? 5.799 -21.360 -5.445 1.00 84.25 102 VAL A N 1
ATOM 775 C CA . VAL A 1 102 ? 6.161 -21.110 -6.855 1.00 84.25 102 VAL A CA 1
ATOM 776 C C . VAL A 1 102 ? 7.666 -21.214 -7.054 1.00 84.25 102 VAL A C 1
ATOM 778 O O . VAL A 1 102 ? 8.064 -21.877 -8.036 1.00 84.25 102 VAL A O 1
#

Radius of gyration: 16.89 Å; chains: 1; bounding box: 39×37×43 Å

pLDDT: mean 86.87, std 7.05, range [53.19, 96.0]

Foldseek 3Di:
DPVVLLVLLVVLLVVLLVLVVVLVVCVVCVCVVPNPDPDPVPVVVVVVSVVVSVVSNCCSQQVVLVVCVVVVNNVSSVVSNVSNVVSVVVSVVVVVVVVVVD

Secondary structure (DSSP, 8-state):
--HHHHHHHHHHHHHHHHHHHHHHHHHHTHHHHH----STHHHHHHHHHHHHHHHHHHHHHHHHHHHHHHTT-HHHHHHHHHHHHHHHHHHHHHHHHHHHH-

Organism: NCBI:txid1618344